Protein AF-A0A425WL31-F1 (afdb_monomer_lite)

Sequence (175 aa):
MAGYKTFTSAADMGPYVSKLILELPEKVRTEFVDKAGFSVYVERKDAETGEVVLAKEHHTDKRAYPSKGYVPVLSAYASDGEGNPQEQGSYIALELPEVRLTKRIDGALTRGYIRMLDFRITQTKAIPSETPDEAPLTGLVFDIDTGDICPDLNGWDLTGSGIFDDIDMNYGFFT

pLDDT: mean 93.96, std 5.81, range [61.88, 98.88]

Secondary structure (DSSP, 8-state):
-EEEEEEEEEETTEEEEEEEEEEEEEEEEGGG--GGGEEEEEEEEETTT-PBPEE-SSTT-S--EESEEEE---EEEEE-TTS-B-SEEEEEEEE---STTTBSEEEETTEEEEEEEEEEEEE-S-B--SSTTSPPB---EEEEEEEEE-GGGTTEEEEEEEEETTEEEEEEEE-

Radius of gyration: 18.68 Å; chains: 1; bounding box: 50×30×61 Å

Foldseek 3Di:
DWAKEFEWEQDPVGIFRFKIKTAAPDKAFFVLDDQVQKKKKKFWAAPVPRDFDFADQDPPDPGTDRLIDTFGFPGKGADEPQQHHDRMHSIMMTGTDPGSLGHQWDDDPVDIGGIDMFMKMFGPDWRDDPDPPDDTDHGDIHGHHPYYHYCVCPQKDQVDWDADPNDTDTDIDGD

Structure (mmCIF, N/CA/C/O backbone):
data_AF-A0A425WL31-F1
#
_entry.id   AF-A0A425WL31-F1
#
loop_
_atom_site.group_PDB
_atom_site.id
_atom_site.type_symbol
_atom_site.label_atom_id
_atom_site.label_alt_id
_atom_site.label_comp_id
_atom_site.label_asym_id
_atom_site.label_entity_id
_atom_site.label_seq_id
_atom_site.pdbx_PDB_ins_code
_atom_site.Cartn_x
_atom_site.Cartn_y
_atom_site.Cartn_z
_atom_site.occupancy
_atom_site.B_iso_or_equiv
_atom_site.auth_seq_id
_atom_site.auth_comp_id
_atom_site.auth_asym_id
_atom_site.auth_atom_id
_atom_site.pdbx_PDB_model_num
ATOM 1 N N . MET A 1 1 ? -13.342 -12.287 3.337 1.00 61.88 1 MET A N 1
ATOM 2 C CA . MET A 1 1 ? -12.086 -11.659 2.890 1.00 61.88 1 MET A CA 1
ATOM 3 C C . MET A 1 1 ? -12.433 -10.239 2.491 1.00 61.88 1 MET A C 1
ATOM 5 O O . MET A 1 1 ? -13.485 -10.069 1.881 1.00 61.88 1 MET A O 1
ATOM 9 N N . ALA A 1 2 ? -11.644 -9.255 2.916 1.00 90.31 2 ALA A N 1
ATOM 10 C CA . ALA A 1 2 ? -11.898 -7.842 2.641 1.00 90.31 2 ALA A CA 1
ATOM 11 C C . ALA A 1 2 ? -10.877 -7.302 1.630 1.00 90.31 2 ALA A C 1
ATOM 13 O O . ALA A 1 2 ? -9.727 -7.750 1.602 1.00 90.31 2 ALA A O 1
ATOM 14 N N . GLY A 1 3 ? -11.322 -6.371 0.789 1.00 96.38 3 GLY A N 1
ATOM 15 C CA . GLY A 1 3 ? -10.514 -5.787 -0.274 1.00 96.38 3 GLY A CA 1
ATOM 16 C C . GLY A 1 3 ? -9.652 -4.623 0.201 1.00 96.38 3 GLY A C 1
ATOM 17 O O . GLY A 1 3 ? -10.043 -3.863 1.090 1.00 96.38 3 GLY A O 1
ATOM 18 N N . TYR A 1 4 ? -8.491 -4.462 -0.425 1.00 98.31 4 TYR A N 1
ATOM 19 C CA . TYR A 1 4 ? -7.715 -3.231 -0.381 1.00 98.31 4 TYR A CA 1
ATOM 20 C C . TYR A 1 4 ? -7.421 -2.747 -1.803 1.00 98.31 4 TYR A C 1
ATOM 22 O O . TYR A 1 4 ? -7.327 -3.546 -2.735 1.00 98.31 4 TYR A O 1
ATOM 30 N N . LYS A 1 5 ? -7.253 -1.437 -1.973 1.00 98.44 5 LYS A N 1
ATOM 31 C CA . LYS A 1 5 ? -6.600 -0.848 -3.147 1.00 98.44 5 LYS A CA 1
ATOM 32 C C . LYS A 1 5 ? -5.232 -0.323 -2.753 1.00 98.44 5 LYS A C 1
ATOM 34 O O . LYS A 1 5 ? -5.028 0.115 -1.615 1.00 98.44 5 LYS A O 1
ATOM 39 N N . THR A 1 6 ? -4.310 -0.304 -3.696 1.00 98.56 6 THR A N 1
ATOM 40 C CA . THR A 1 6 ? -3.067 0.453 -3.558 1.00 98.56 6 THR A CA 1
ATOM 41 C C . THR A 1 6 ? -3.247 1.867 -4.099 1.00 98.56 6 THR A C 1
ATOM 43 O O . THR A 1 6 ? -4.012 2.097 -5.031 1.00 98.56 6 THR A O 1
ATOM 46 N N . PHE A 1 7 ? -2.534 2.825 -3.518 1.00 98.56 7 PHE A N 1
ATOM 47 C CA . PHE A 1 7 ? -2.349 4.152 -4.092 1.00 98.56 7 PHE A CA 1
ATOM 48 C C . PHE A 1 7 ? -0.867 4.323 -4.405 1.00 98.56 7 PHE A C 1
ATOM 50 O O . PHE A 1 7 ? -0.028 4.253 -3.502 1.00 98.56 7 PHE A O 1
ATOM 57 N N . THR A 1 8 ? -0.542 4.532 -5.675 1.00 98.00 8 THR A N 1
ATOM 58 C CA . THR A 1 8 ? 0.834 4.630 -6.159 1.00 98.00 8 THR A CA 1
ATOM 59 C C . THR A 1 8 ? 1.200 6.070 -6.449 1.00 98.00 8 THR A C 1
ATOM 61 O O . THR A 1 8 ? 0.516 6.751 -7.210 1.00 98.00 8 THR A O 1
ATOM 64 N N . SER A 1 9 ? 2.325 6.500 -5.885 1.00 96.44 9 SER A N 1
ATOM 65 C CA . SER A 1 9 ? 2.931 7.798 -6.166 1.00 96.44 9 SER A CA 1
ATOM 66 C C . SER A 1 9 ? 4.247 7.612 -6.910 1.00 96.44 9 SER A C 1
ATOM 68 O O . SER A 1 9 ? 5.081 6.797 -6.505 1.00 96.44 9 SER A O 1
ATOM 70 N N . ALA A 1 10 ? 4.446 8.379 -7.977 1.00 93.00 10 ALA A N 1
ATOM 71 C CA . ALA A 1 10 ? 5.711 8.501 -8.683 1.00 93.00 10 ALA A CA 1
ATOM 72 C C . ALA A 1 10 ? 6.605 9.520 -7.959 1.00 93.00 10 ALA A C 1
ATOM 74 O O . ALA A 1 10 ? 6.409 10.728 -8.063 1.00 93.00 10 ALA A O 1
ATOM 75 N N . ALA A 1 11 ? 7.582 9.027 -7.196 1.00 91.06 11 ALA A N 1
ATOM 76 C CA . ALA A 1 11 ? 8.584 9.858 -6.529 1.00 91.06 11 ALA A CA 1
ATOM 77 C C . ALA A 1 11 ? 9.923 9.845 -7.282 1.00 91.06 11 ALA A C 1
ATOM 79 O O . ALA A 1 11 ? 10.140 9.029 -8.181 1.00 91.06 11 ALA A O 1
ATOM 80 N N . ASP A 1 12 ? 10.852 10.710 -6.866 1.00 87.81 12 ASP A N 1
ATOM 81 C CA . ASP A 1 12 ? 12.186 10.862 -7.471 1.00 87.81 12 ASP A CA 1
ATOM 82 C C . ASP A 1 12 ? 12.962 9.541 -7.572 1.00 87.81 12 ASP A C 1
ATOM 84 O O . ASP A 1 12 ? 13.738 9.322 -8.501 1.00 87.81 12 ASP A O 1
ATOM 88 N N . MET A 1 13 ? 12.746 8.635 -6.618 1.00 85.19 13 MET A N 1
ATOM 89 C CA . MET A 1 13 ? 13.425 7.341 -6.540 1.00 85.19 13 MET A CA 1
ATOM 90 C C . MET A 1 13 ? 12.550 6.190 -7.071 1.00 85.19 13 MET A C 1
ATOM 92 O O . MET A 1 13 ? 12.772 5.018 -6.732 1.00 85.19 13 MET A O 1
ATOM 96 N N . GLY A 1 14 ? 11.571 6.530 -7.910 1.00 89.88 14 GLY A N 1
ATOM 97 C CA . GLY A 1 14 ? 10.654 5.621 -8.583 1.00 89.88 14 GLY A CA 1
ATOM 98 C C . GLY A 1 14 ? 9.278 5.507 -7.918 1.00 89.88 14 GLY A C 1
ATOM 99 O O . GLY A 1 14 ? 9.055 6.018 -6.818 1.00 89.88 14 GLY A O 1
ATOM 100 N N . PRO A 1 15 ? 8.336 4.810 -8.577 1.00 95.00 15 PRO A N 1
ATOM 101 C CA . PRO A 1 15 ? 7.002 4.597 -8.048 1.00 95.00 15 PRO A CA 1
ATOM 102 C C . PRO A 1 15 ? 7.005 3.673 -6.828 1.00 95.00 15 PRO A C 1
ATOM 104 O O . PRO A 1 15 ? 7.657 2.618 -6.801 1.00 95.00 15 PRO A O 1
ATOM 107 N N . TYR A 1 16 ? 6.202 4.037 -5.837 1.00 97.50 16 TYR A N 1
ATOM 108 C CA . TYR A 1 16 ? 5.955 3.228 -4.652 1.00 97.50 16 TYR A CA 1
ATOM 109 C C . TYR A 1 16 ? 4.489 3.320 -4.229 1.00 97.50 16 TYR A C 1
ATOM 111 O O . TYR A 1 16 ? 3.791 4.281 -4.552 1.00 97.50 16 TYR A O 1
ATOM 119 N N . VAL A 1 17 ? 4.023 2.301 -3.511 1.00 98.44 17 VAL A N 1
ATOM 120 C CA . VAL A 1 17 ? 2.703 2.310 -2.878 1.00 98.44 17 VAL A CA 1
ATOM 121 C C . VAL A 1 17 ? 2.779 3.211 -1.650 1.00 98.44 17 VAL A C 1
ATOM 123 O O . VAL A 1 17 ? 3.366 2.835 -0.634 1.00 98.44 17 VAL A O 1
ATOM 126 N N . SER A 1 18 ? 2.220 4.412 -1.770 1.00 98.38 18 SER A N 1
ATOM 127 C CA . SER A 1 18 ? 2.225 5.442 -0.731 1.00 98.38 18 SER A CA 1
ATOM 128 C C . SER A 1 18 ? 1.025 5.333 0.201 1.00 98.38 18 SER A C 1
ATOM 130 O O . SER A 1 18 ? 1.120 5.751 1.356 1.00 98.38 18 SER A O 1
ATOM 132 N N . LYS A 1 19 ? -0.082 4.724 -0.253 1.00 98.69 19 LYS A N 1
ATOM 133 C CA . LYS A 1 19 ? -1.221 4.387 0.610 1.00 98.69 19 LYS A CA 1
ATOM 134 C C . LYS A 1 19 ? -1.810 3.013 0.319 1.00 98.69 19 LYS A C 1
ATOM 136 O O . LYS A 1 19 ? -1.744 2.516 -0.804 1.00 98.69 19 LYS A O 1
ATOM 141 N N . LEU A 1 20 ? -2.448 2.443 1.334 1.00 98.88 20 LEU A N 1
ATOM 142 C CA . LEU A 1 20 ? -3.403 1.343 1.199 1.00 98.88 20 LEU A CA 1
ATOM 143 C C . LEU A 1 20 ? -4.791 1.859 1.561 1.00 98.88 20 LEU A C 1
ATOM 145 O O . LEU A 1 20 ? -4.938 2.500 2.598 1.00 98.88 20 LEU A O 1
ATOM 149 N N . ILE A 1 21 ? -5.790 1.578 0.729 1.00 98.75 21 ILE A N 1
ATOM 150 C CA . ILE A 1 21 ? -7.179 2.001 0.933 1.00 98.75 21 ILE A CA 1
ATOM 151 C C . ILE A 1 21 ? -8.001 0.754 1.238 1.00 98.75 21 ILE A C 1
ATOM 153 O O . ILE A 1 21 ? -8.120 -0.132 0.396 1.00 98.75 21 ILE A O 1
ATOM 157 N N . LEU A 1 22 ? -8.526 0.669 2.452 1.00 98.56 22 LEU A N 1
ATOM 158 C CA . LEU A 1 22 ? -9.192 -0.504 3.008 1.00 98.56 22 LEU A CA 1
ATOM 159 C C . LEU A 1 22 ? -10.705 -0.299 2.975 1.00 98.56 22 LEU A C 1
ATOM 161 O O . LEU A 1 22 ? -11.185 0.689 3.524 1.00 98.56 22 LEU A O 1
ATOM 165 N N . GLU A 1 23 ? -11.453 -1.217 2.367 1.00 96.38 23 GLU A N 1
ATOM 166 C CA . GLU A 1 23 ? -12.918 -1.140 2.300 1.00 96.38 23 GLU A CA 1
ATOM 167 C C . GLU A 1 23 ? -13.570 -1.698 3.568 1.00 96.38 23 GLU A C 1
ATOM 169 O O . GLU A 1 23 ? -13.408 -2.872 3.901 1.00 96.38 23 GLU A O 1
ATOM 174 N N . LEU A 1 24 ? -14.325 -0.867 4.285 1.00 95.62 24 LEU A N 1
ATOM 175 C CA . LEU A 1 24 ? -14.950 -1.253 5.545 1.00 95.62 24 LEU A CA 1
ATOM 176 C C . LEU A 1 24 ? -16.396 -1.732 5.363 1.00 95.62 24 LEU A C 1
ATOM 178 O O . LEU A 1 24 ? -17.110 -1.233 4.494 1.00 95.62 24 LEU A O 1
ATOM 182 N N . PRO A 1 25 ? -16.875 -2.641 6.234 1.00 93.69 25 PRO A N 1
ATOM 183 C CA . PRO A 1 25 ? -18.276 -3.066 6.230 1.00 93.69 25 PRO A CA 1
ATOM 184 C C . PRO A 1 25 ? -19.243 -1.964 6.697 1.00 93.69 25 PRO A C 1
ATOM 186 O O . PRO A 1 25 ? -20.432 -2.026 6.393 1.00 93.69 25 PRO A O 1
ATOM 189 N N . GLU A 1 26 ? -18.749 -0.958 7.422 1.00 92.25 26 GLU A N 1
ATOM 190 C CA . GLU A 1 26 ? -19.519 0.192 7.895 1.00 92.25 26 GLU A CA 1
ATOM 191 C C . GLU A 1 26 ? -18.649 1.452 7.970 1.00 92.25 26 GLU A C 1
ATOM 193 O O . GLU A 1 26 ? -17.426 1.400 7.820 1.00 92.25 26 GLU A O 1
ATOM 198 N N . LYS A 1 27 ? -19.290 2.607 8.163 1.00 94.12 27 LYS A N 1
ATOM 199 C CA . LYS A 1 27 ? -18.591 3.890 8.259 1.00 94.12 27 LYS A CA 1
ATOM 200 C C . LYS A 1 27 ? -17.894 4.042 9.605 1.00 94.12 27 LYS A C 1
ATOM 202 O O . LYS A 1 27 ? -18.462 3.713 10.638 1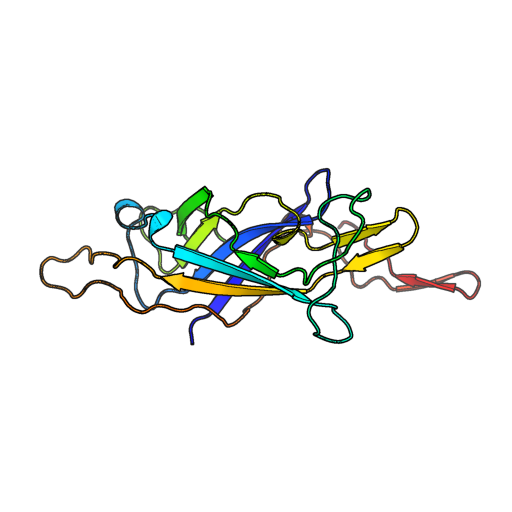.00 94.12 27 LYS A O 1
ATOM 207 N N . VAL A 1 28 ? -16.712 4.650 9.594 1.00 95.44 28 VAL A N 1
ATOM 208 C CA . VAL A 1 28 ? -15.948 4.986 10.805 1.00 95.44 28 VAL A CA 1
ATOM 209 C C . VAL A 1 28 ? -15.545 6.451 10.801 1.00 95.44 28 VAL A C 1
ATOM 211 O O . VAL A 1 28 ? -15.386 7.051 9.736 1.00 95.44 28 VAL A O 1
ATOM 214 N N . ARG A 1 29 ? -15.348 7.024 11.991 1.00 96.50 29 ARG A N 1
ATOM 215 C CA . ARG A 1 29 ? -14.800 8.375 12.163 1.00 96.50 29 ARG A CA 1
ATOM 216 C C . ARG A 1 29 ? -13.283 8.335 12.252 1.00 96.50 29 ARG A C 1
ATOM 218 O O . ARG A 1 29 ? -12.731 7.470 12.927 1.00 96.50 29 ARG A O 1
ATOM 225 N N . THR A 1 30 ? -12.614 9.313 11.646 1.00 97.62 30 THR A N 1
ATOM 226 C CA . THR A 1 30 ? -11.144 9.421 11.674 1.00 97.62 30 THR A CA 1
ATOM 227 C C . THR A 1 30 ? -10.581 9.452 13.095 1.00 97.62 30 THR A C 1
ATOM 229 O O . THR A 1 30 ? -9.541 8.854 13.347 1.00 97.62 30 THR A O 1
ATOM 232 N N . GLU A 1 31 ? -11.278 10.070 14.052 1.00 97.06 31 GLU A N 1
ATOM 233 C CA . GLU A 1 31 ? -10.855 10.122 15.462 1.00 97.06 31 GLU A CA 1
ATOM 234 C C . GLU A 1 31 ? -10.745 8.742 16.142 1.00 97.06 31 GLU A C 1
ATOM 236 O O . GLU A 1 31 ? -10.042 8.604 17.142 1.00 97.06 31 GLU A O 1
ATOM 241 N N . PHE A 1 32 ? -11.401 7.715 15.591 1.00 96.50 32 PHE A N 1
ATOM 242 C CA . PHE A 1 32 ? -11.342 6.332 16.070 1.00 96.50 32 PHE A CA 1
ATOM 243 C C . PHE A 1 32 ? -10.315 5.473 15.323 1.00 96.50 32 PHE A C 1
ATOM 245 O O . PHE A 1 32 ? -10.079 4.323 15.699 1.00 96.50 32 PHE A O 1
ATOM 252 N N . VAL A 1 33 ? -9.689 6.013 14.276 1.00 97.56 33 VAL A N 1
ATOM 253 C CA . VAL A 1 33 ? -8.718 5.302 13.446 1.00 97.56 33 VAL A CA 1
ATOM 254 C C . VAL A 1 33 ? -7.305 5.594 13.954 1.00 97.56 33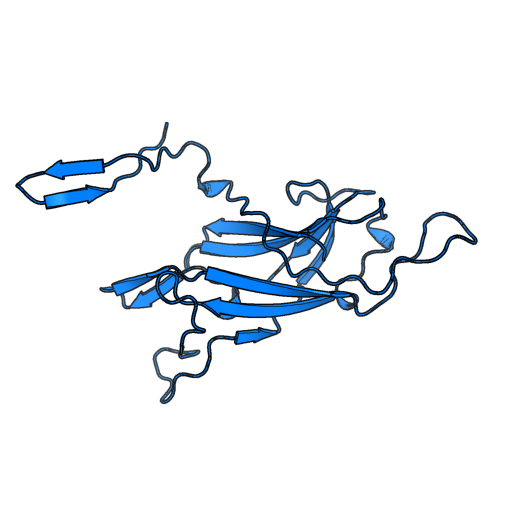 VAL A C 1
ATOM 256 O O . VAL A 1 33 ? -6.737 6.655 13.721 1.00 97.56 33 VAL A O 1
ATOM 259 N N . ASP A 1 34 ? -6.711 4.622 14.646 1.00 97.06 34 ASP A N 1
ATOM 260 C CA . ASP A 1 34 ? -5.320 4.680 15.109 1.00 97.06 34 ASP A CA 1
ATOM 261 C C . ASP A 1 34 ? -4.417 3.877 14.164 1.00 97.06 34 ASP A C 1
ATOM 263 O O . ASP A 1 34 ? -4.656 2.695 13.909 1.00 97.06 34 ASP A O 1
ATOM 267 N N . LYS A 1 35 ? -3.317 4.479 13.703 1.00 97.75 35 LYS A N 1
ATOM 268 C CA . LYS A 1 35 ? -2.296 3.791 12.899 1.00 97.75 35 LYS A CA 1
ATOM 269 C C . LYS A 1 35 ? -1.710 2.557 13.584 1.00 97.75 35 LYS A C 1
ATOM 271 O O . LYS A 1 35 ? -1.373 1.586 12.916 1.00 97.75 35 LYS A O 1
ATOM 276 N N . ALA A 1 36 ? -1.612 2.562 14.915 1.00 97.75 36 ALA A N 1
ATOM 277 C CA . ALA A 1 36 ? -1.152 1.405 15.681 1.00 97.75 36 ALA A CA 1
ATOM 278 C C . ALA A 1 36 ? -2.216 0.295 15.784 1.00 97.75 36 ALA A C 1
ATOM 280 O O . ALA A 1 36 ? -1.943 -0.757 16.365 1.00 97.75 36 ALA A O 1
ATOM 281 N N . GLY A 1 37 ? -3.417 0.526 15.247 1.00 97.88 37 GLY A N 1
ATOM 282 C CA . GLY A 1 37 ? -4.482 -0.457 15.082 1.00 97.88 37 GLY A CA 1
ATOM 283 C C . GLY A 1 37 ? -4.331 -1.351 13.853 1.00 97.88 37 GLY A C 1
ATOM 284 O O . GLY A 1 37 ? -5.189 -2.206 13.643 1.00 97.88 37 GLY A O 1
ATOM 285 N N . PHE A 1 38 ? -3.258 -1.196 13.068 1.00 98.62 38 PHE A N 1
ATOM 286 C CA . PHE A 1 38 ? -3.018 -1.978 11.858 1.00 98.62 38 PHE A CA 1
ATOM 287 C C . PHE A 1 38 ? -1.596 -2.539 11.804 1.00 98.62 38 PHE A C 1
ATOM 289 O O . PHE A 1 38 ? -0.620 -1.882 12.165 1.00 98.62 38 PHE A O 1
ATOM 296 N N . SER A 1 39 ? -1.481 -3.767 11.304 1.00 98.69 39 SER A N 1
ATOM 297 C CA . SER A 1 39 ? -0.226 -4.389 10.890 1.00 98.69 39 SER A CA 1
ATOM 298 C C . SER A 1 39 ? -0.263 -4.620 9.386 1.00 98.69 39 SER A C 1
ATOM 300 O O . SER A 1 39 ? -1.229 -5.192 8.882 1.00 98.69 39 SER A O 1
ATOM 302 N N . VAL A 1 40 ?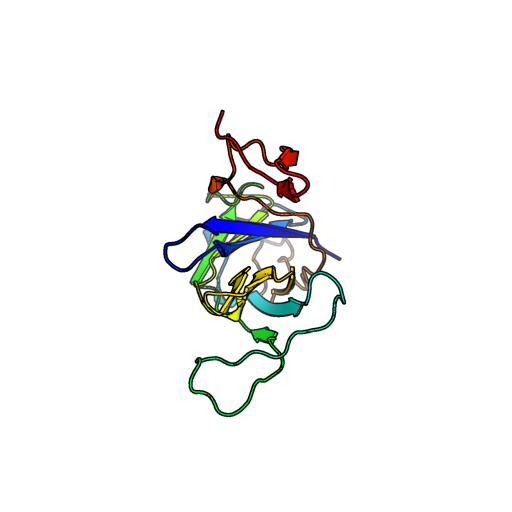 0.776 -4.179 8.676 1.00 98.81 40 VAL A N 1
ATOM 303 C CA . VAL A 1 40 ? 0.877 -4.299 7.218 1.00 98.81 40 VAL A CA 1
ATOM 304 C C . VAL A 1 40 ? 2.058 -5.196 6.881 1.00 98.81 40 VAL A C 1
ATOM 306 O O . VAL A 1 40 ? 3.211 -4.837 7.124 1.00 98.81 40 VAL A O 1
ATOM 309 N N . TYR A 1 41 ? 1.761 -6.366 6.327 1.00 98.75 41 TYR A N 1
ATOM 310 C CA . TYR A 1 41 ? 2.734 -7.280 5.741 1.00 98.75 41 TYR A CA 1
ATOM 311 C C . TYR A 1 41 ? 2.685 -7.171 4.219 1.00 98.75 41 TYR A C 1
ATOM 313 O O . TYR A 1 41 ? 1.611 -6.986 3.655 1.00 98.75 41 TYR A O 1
ATOM 321 N N . VAL A 1 42 ? 3.828 -7.308 3.555 1.00 98.69 42 VAL A N 1
ATOM 322 C CA . VAL A 1 42 ? 3.912 -7.300 2.093 1.00 98.69 42 VAL A CA 1
ATOM 323 C C . VAL A 1 42 ? 4.887 -8.351 1.594 1.00 98.69 42 VAL A C 1
ATOM 325 O O . VAL A 1 42 ? 5.963 -8.547 2.167 1.00 98.69 42 VAL A O 1
ATOM 328 N N . GLU A 1 43 ? 4.529 -8.993 0.488 1.00 98.31 43 GLU A N 1
ATOM 329 C CA . GLU A 1 43 ? 5.431 -9.778 -0.341 1.00 98.31 43 GLU A CA 1
ATOM 330 C C . GLU A 1 43 ? 5.639 -9.074 -1.686 1.00 98.31 43 GLU A C 1
ATOM 332 O O . GLU A 1 43 ? 4.683 -8.774 -2.397 1.00 98.31 43 GLU A O 1
ATOM 337 N N . ARG A 1 44 ? 6.899 -8.824 -2.062 1.00 97.00 44 ARG A N 1
ATOM 338 C CA . ARG A 1 44 ? 7.240 -8.366 -3.416 1.00 97.00 44 ARG A CA 1
ATOM 339 C C . ARG A 1 44 ? 7.471 -9.584 -4.291 1.00 97.00 44 ARG A C 1
ATOM 341 O O . ARG A 1 44 ? 8.399 -10.360 -4.044 1.00 97.00 44 ARG A O 1
ATOM 348 N N . LYS A 1 45 ? 6.626 -9.734 -5.299 1.00 96.38 45 LYS A N 1
ATOM 349 C CA . LYS A 1 45 ? 6.582 -10.882 -6.195 1.00 96.38 45 LYS A CA 1
ATOM 350 C C . LYS A 1 45 ? 7.050 -10.505 -7.590 1.00 96.38 45 LYS A C 1
ATOM 352 O O . LYS A 1 45 ? 6.916 -9.357 -8.027 1.00 96.38 45 LYS A O 1
ATOM 357 N N . ASP A 1 46 ? 7.638 -11.478 -8.266 1.00 93.69 46 ASP A N 1
ATOM 358 C CA . ASP A 1 46 ? 7.923 -11.370 -9.684 1.00 93.69 46 ASP A CA 1
ATOM 359 C C . ASP A 1 46 ? 6.606 -11.385 -10.467 1.00 93.69 46 ASP A C 1
ATOM 361 O O . ASP A 1 46 ? 5.723 -12.190 -10.169 1.00 93.69 46 ASP A O 1
ATOM 365 N N . ALA A 1 47 ? 6.457 -10.472 -11.427 1.00 88.81 47 ALA A N 1
ATOM 366 C CA . ALA A 1 47 ? 5.221 -10.341 -12.190 1.00 88.81 47 ALA A CA 1
ATOM 367 C C . ALA A 1 47 ? 4.955 -11.546 -13.107 1.00 88.81 47 ALA A C 1
ATOM 369 O O . ALA A 1 47 ? 3.798 -11.843 -13.389 1.00 88.81 47 ALA A O 1
ATOM 370 N N . GLU A 1 48 ? 6.003 -12.246 -13.549 1.00 89.69 48 GLU A N 1
ATOM 371 C CA . GLU A 1 48 ? 5.881 -13.395 -14.445 1.00 89.69 48 GLU A CA 1
ATOM 372 C C . GLU A 1 48 ? 5.674 -14.692 -13.660 1.00 89.69 48 GLU A C 1
ATOM 374 O O . GLU A 1 48 ? 4.815 -15.499 -14.011 1.00 89.69 48 GLU A O 1
ATOM 379 N N . THR A 1 49 ? 6.449 -14.906 -12.590 1.00 93.44 49 THR A N 1
ATOM 380 C CA . THR A 1 49 ? 6.411 -16.182 -11.850 1.00 93.44 49 THR A CA 1
ATOM 381 C C . THR A 1 49 ? 5.448 -16.184 -10.666 1.00 93.44 49 THR A C 1
ATOM 383 O O . THR A 1 49 ? 5.057 -17.252 -10.197 1.00 93.44 49 THR A O 1
ATOM 386 N N . GLY A 1 50 ? 5.080 -15.012 -10.141 1.00 93.75 50 GLY A N 1
ATOM 387 C CA . GLY A 1 50 ? 4.293 -14.877 -8.912 1.00 93.75 50 GLY A CA 1
ATOM 388 C C . GLY A 1 50 ? 5.049 -15.255 -7.630 1.00 93.75 50 GLY A C 1
ATOM 389 O O . GLY A 1 50 ? 4.476 -15.205 -6.540 1.00 93.75 50 GLY A O 1
ATOM 390 N N . GLU A 1 51 ? 6.330 -15.619 -7.721 1.00 96.38 51 GLU A N 1
ATOM 391 C CA . GLU A 1 51 ? 7.147 -15.992 -6.567 1.00 96.38 51 GLU A CA 1
ATOM 392 C C . GLU A 1 51 ? 7.734 -14.764 -5.867 1.00 96.38 51 GLU A C 1
ATOM 394 O O . GLU A 1 51 ? 8.025 -13.742 -6.493 1.00 96.38 51 GLU A O 1
ATOM 399 N N . VAL A 1 52 ? 7.969 -14.870 -4.555 1.00 97.00 52 VAL A N 1
ATOM 400 C CA . VAL A 1 52 ? 8.651 -13.807 -3.808 1.00 97.00 52 VAL A CA 1
ATOM 401 C C . VAL A 1 52 ? 10.093 -13.676 -4.283 1.00 97.00 52 VAL A C 1
ATOM 403 O O . VAL A 1 52 ? 10.880 -14.619 -4.192 1.00 97.00 52 VAL A O 1
ATOM 406 N N . VAL A 1 53 ? 10.468 -12.471 -4.704 1.00 94.75 53 VAL A N 1
ATOM 407 C CA . VAL A 1 53 ? 11.813 -12.212 -5.226 1.00 94.75 53 VAL A CA 1
ATOM 408 C C . VAL A 1 53 ? 12.851 -12.172 -4.114 1.00 94.75 53 VAL A C 1
ATOM 410 O O . VAL A 1 53 ? 12.573 -11.751 -2.990 1.00 94.75 53 VAL A O 1
ATOM 413 N N . LEU A 1 54 ? 14.089 -12.546 -4.431 1.00 92.94 54 LEU A N 1
ATOM 414 C CA . LEU A 1 54 ? 15.231 -12.280 -3.562 1.00 92.94 54 LEU A CA 1
ATOM 415 C C . LEU A 1 54 ? 15.795 -10.894 -3.881 1.00 92.94 54 LEU A C 1
ATOM 417 O O . LEU A 1 54 ? 16.186 -10.628 -5.015 1.00 92.94 54 LEU A O 1
ATOM 421 N N . ALA A 1 55 ? 15.886 -10.025 -2.879 1.00 88.56 55 ALA A N 1
ATOM 422 C CA . ALA A 1 55 ? 16.446 -8.687 -3.030 1.00 88.56 55 ALA A CA 1
ATOM 423 C C . ALA A 1 55 ? 17.485 -8.394 -1.945 1.00 88.56 55 ALA A C 1
ATOM 425 O O . ALA A 1 55 ? 17.413 -8.901 -0.824 1.00 88.56 55 ALA A O 1
ATOM 426 N N . LYS A 1 56 ? 18.467 -7.566 -2.296 1.00 86.81 56 LYS A N 1
ATOM 427 C CA . LYS A 1 56 ? 19.370 -6.932 -1.333 1.00 86.81 56 LYS A CA 1
ATOM 428 C C . LYS A 1 56 ? 18.712 -5.661 -0.794 1.00 86.81 56 LYS A C 1
ATOM 430 O O . LYS A 1 56 ? 17.956 -5.030 -1.531 1.00 86.81 56 LYS A O 1
ATOM 435 N N . GLU A 1 57 ? 19.009 -5.276 0.445 1.00 80.88 57 GLU A N 1
ATOM 436 C CA . GLU A 1 57 ? 18.551 -3.985 0.978 1.00 80.88 57 GLU A CA 1
ATOM 437 C C . GLU A 1 57 ? 19.374 -2.852 0.360 1.00 80.88 57 GLU A C 1
ATOM 439 O O . GLU A 1 57 ? 18.837 -1.864 -0.136 1.00 80.88 57 GLU A O 1
ATOM 444 N N . HIS A 1 58 ? 20.687 -3.064 0.290 1.00 81.50 58 HIS A N 1
ATOM 445 C CA . HIS A 1 58 ? 21.640 -2.171 -0.344 1.00 81.50 58 HIS A CA 1
ATOM 446 C C . HIS A 1 58 ? 22.453 -2.911 -1.405 1.00 81.50 58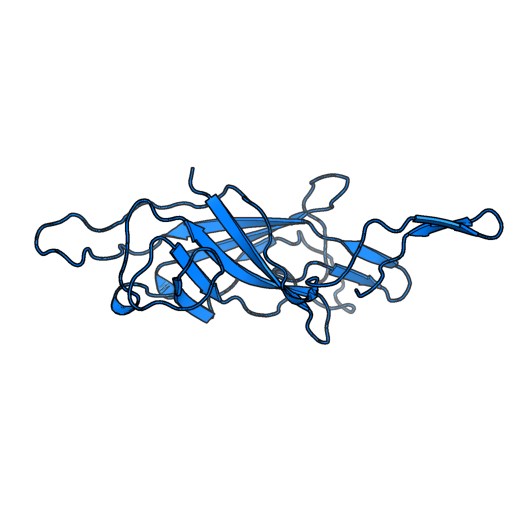 HIS A C 1
ATOM 448 O O . HIS A 1 58 ? 22.778 -4.091 -1.272 1.00 81.50 58 HIS A O 1
ATOM 454 N N . HIS A 1 59 ? 22.874 -2.200 -2.453 1.00 77.69 59 HIS A N 1
ATOM 455 C CA . HIS A 1 59 ? 23.655 -2.779 -3.557 1.00 77.69 59 HIS A CA 1
ATOM 456 C C . HIS A 1 59 ? 24.935 -3.520 -3.107 1.00 77.69 59 HIS A C 1
ATOM 458 O O . HIS A 1 59 ? 25.384 -4.471 -3.750 1.00 77.69 59 HIS A O 1
ATOM 464 N N . THR A 1 60 ? 25.480 -3.114 -1.961 1.00 84.62 60 THR A N 1
ATOM 465 C CA . THR A 1 60 ? 26.726 -3.577 -1.344 1.00 84.62 60 THR A CA 1
ATOM 466 C C . THR A 1 60 ? 26.519 -4.789 -0.452 1.00 84.62 60 THR A C 1
ATOM 468 O O . THR A 1 60 ? 27.499 -5.393 -0.013 1.00 84.62 60 THR A O 1
ATOM 471 N N . ASP A 1 61 ? 25.271 -5.174 -0.179 1.00 86.06 61 ASP A N 1
ATOM 472 C CA . ASP A 1 61 ? 24.996 -6.325 0.663 1.00 86.06 61 ASP A CA 1
ATOM 473 C C . ASP A 1 61 ? 25.512 -7.600 0.002 1.00 86.06 61 ASP A C 1
ATOM 475 O O . ASP A 1 61 ? 25.418 -7.815 -1.212 1.00 86.06 61 ASP A O 1
ATOM 479 N N . LYS A 1 62 ? 26.059 -8.494 0.824 1.00 88.25 62 LYS A N 1
ATOM 480 C CA . LYS A 1 62 ? 26.644 -9.752 0.346 1.00 88.25 62 LYS A CA 1
ATOM 481 C C . LYS A 1 62 ? 25.590 -10.788 -0.039 1.00 88.25 62 LYS A C 1
ATOM 483 O O . LYS A 1 62 ? 25.898 -11.705 -0.792 1.00 88.25 62 LYS A O 1
ATOM 488 N N . ARG A 1 63 ? 24.376 -10.680 0.504 1.00 90.94 63 ARG A N 1
ATOM 489 C CA . ARG A 1 63 ? 23.306 -11.670 0.348 1.00 90.94 63 ARG A CA 1
ATOM 490 C C . ARG A 1 63 ? 21.992 -10.978 0.032 1.00 90.94 63 ARG A C 1
ATOM 492 O O . ARG A 1 63 ? 21.706 -9.926 0.592 1.00 90.94 63 ARG A O 1
ATOM 499 N N . ALA A 1 64 ? 21.224 -11.596 -0.854 1.00 91.44 64 ALA A N 1
ATOM 500 C CA . ALA A 1 64 ? 19.828 -11.262 -1.071 1.00 91.44 64 ALA A CA 1
ATOM 501 C C . ALA A 1 64 ? 18.956 -12.135 -0.160 1.00 91.44 64 ALA A C 1
ATOM 503 O O . ALA A 1 64 ? 19.293 -13.291 0.104 1.00 91.44 64 ALA A O 1
ATOM 504 N N . TYR A 1 65 ? 17.844 -11.578 0.301 1.00 92.00 65 TYR A N 1
ATOM 505 C CA . TYR A 1 65 ? 16.857 -12.261 1.134 1.00 92.00 65 TYR A CA 1
ATOM 506 C C . TYR A 1 65 ? 15.475 -12.161 0.485 1.00 92.00 65 TYR A C 1
ATOM 508 O O . TYR A 1 65 ? 15.270 -11.273 -0.348 1.00 92.00 65 TYR A O 1
ATOM 516 N N . PRO A 1 66 ? 14.522 -13.041 0.848 1.00 95.56 66 PRO A N 1
ATOM 517 C CA . PRO A 1 66 ? 13.141 -12.913 0.401 1.00 95.56 66 PRO A CA 1
ATOM 518 C C . PRO A 1 66 ? 12.620 -11.500 0.648 1.00 95.56 66 PRO A C 1
ATOM 520 O O . PRO A 1 66 ? 12.681 -10.983 1.763 1.00 95.56 66 PRO A O 1
ATOM 523 N N . SER A 1 67 ? 12.135 -10.863 -0.411 1.00 95.50 67 SER A N 1
ATOM 524 C CA . SER A 1 67 ? 11.709 -9.474 -0.414 1.00 95.50 67 SER A CA 1
ATOM 525 C C . SER A 1 67 ? 10.301 -9.342 0.156 1.00 95.50 67 SER A C 1
ATOM 527 O O . SER A 1 67 ? 9.359 -8.971 -0.540 1.00 95.50 67 SER A O 1
ATOM 529 N N . LYS A 1 68 ? 10.173 -9.650 1.441 1.00 97.50 68 LYS A N 1
ATOM 530 C CA . LYS A 1 68 ? 8.917 -9.610 2.173 1.00 97.50 68 LYS A CA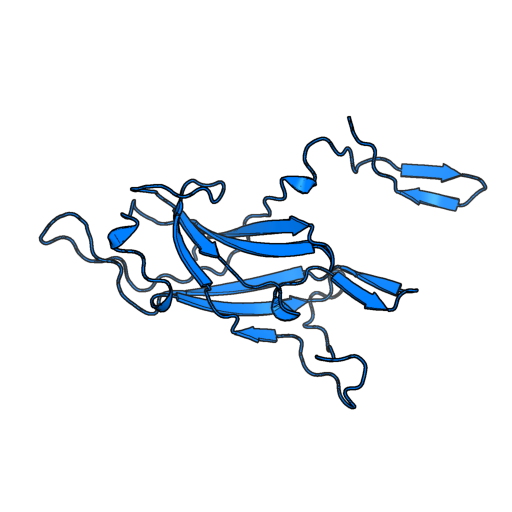 1
ATOM 531 C C . LYS A 1 68 ? 9.123 -9.193 3.615 1.00 97.50 68 LYS A C 1
ATOM 533 O O . LYS A 1 68 ? 10.218 -9.351 4.154 1.00 97.50 68 LYS A O 1
ATOM 538 N N . GLY A 1 69 ? 8.077 -8.687 4.248 1.00 97.88 69 GLY A N 1
ATOM 539 C CA . GLY A 1 69 ? 8.157 -8.248 5.633 1.00 97.88 69 GLY A CA 1
ATOM 540 C C . GLY A 1 69 ? 7.060 -7.273 6.009 1.00 97.88 69 GLY A C 1
ATOM 541 O O . GLY A 1 69 ? 6.118 -7.053 5.256 1.00 97.88 69 GLY A O 1
ATOM 542 N N . TYR A 1 70 ? 7.208 -6.694 7.195 1.00 98.25 70 TYR A N 1
ATOM 543 C CA . TYR A 1 70 ? 6.295 -5.681 7.701 1.00 98.25 70 TYR A CA 1
ATOM 544 C C . TYR A 1 70 ? 6.764 -4.283 7.311 1.00 98.25 70 TYR A C 1
ATOM 546 O O . TYR A 1 70 ? 7.962 -3.994 7.345 1.00 98.25 70 TYR A O 1
ATOM 554 N N . VAL A 1 71 ? 5.809 -3.416 6.990 1.00 98.06 71 VAL A N 1
ATOM 555 C CA . VAL A 1 71 ? 6.039 -1.987 6.756 1.00 98.06 71 VAL A CA 1
ATOM 556 C C . VAL A 1 71 ? 5.327 -1.175 7.837 1.00 98.06 71 VAL A C 1
ATOM 558 O O . VAL A 1 71 ? 4.238 -1.557 8.274 1.00 98.06 71 VAL A O 1
ATOM 561 N N . PRO A 1 72 ? 5.931 -0.081 8.331 1.00 98.00 72 PRO A N 1
ATOM 562 C CA . PRO A 1 72 ? 5.276 0.752 9.324 1.00 98.00 72 PRO A CA 1
ATOM 563 C C . PRO A 1 72 ? 4.141 1.553 8.679 1.00 98.00 72 PRO A C 1
ATOM 565 O O . PRO A 1 72 ? 4.255 2.001 7.539 1.00 98.00 72 PRO A O 1
ATOM 568 N N . VAL A 1 73 ? 3.075 1.780 9.444 1.00 98.69 73 VAL A N 1
ATOM 569 C CA . VAL A 1 73 ? 2.006 2.716 9.085 1.00 98.69 73 VAL A CA 1
ATOM 570 C C . VAL A 1 73 ? 2.382 4.094 9.624 1.00 98.69 73 VAL A C 1
ATOM 572 O O . VAL A 1 73 ? 2.599 4.265 10.828 1.00 98.69 73 VAL A O 1
ATOM 575 N N . LEU A 1 74 ? 2.496 5.082 8.739 1.00 98.69 74 LEU A N 1
ATOM 576 C CA . LEU A 1 74 ? 2.880 6.446 9.101 1.00 98.69 74 LEU A CA 1
ATOM 577 C C . LEU A 1 74 ? 1.702 7.215 9.700 1.00 98.69 74 LEU A C 1
ATOM 579 O O . LEU A 1 74 ? 1.851 7.855 10.751 1.00 98.69 74 LEU A O 1
ATOM 583 N N . SER A 1 75 ? 0.536 7.083 9.071 1.00 98.69 75 SER A N 1
ATOM 584 C CA . SER A 1 75 ? -0.740 7.659 9.484 1.00 98.69 75 SER A CA 1
ATOM 585 C C . SER A 1 75 ? -1.895 6.748 9.048 1.00 98.69 75 SER A C 1
ATOM 587 O O . SER A 1 75 ? -1.731 5.894 8.174 1.00 98.69 75 SER A O 1
ATOM 589 N N . ALA A 1 76 ? -3.045 6.904 9.698 1.00 98.62 76 ALA A N 1
ATOM 590 C CA . ALA A 1 76 ? -4.275 6.216 9.342 1.00 98.62 76 ALA A CA 1
ATOM 591 C C . ALA A 1 76 ? -5.453 7.164 9.569 1.00 98.62 76 ALA A C 1
ATOM 593 O O . ALA A 1 76 ? -5.454 7.905 10.552 1.00 98.62 76 ALA A O 1
ATOM 594 N N . TYR A 1 77 ? -6.422 7.160 8.660 1.00 98.62 77 TYR A N 1
ATOM 595 C CA . TYR A 1 77 ? -7.605 8.016 8.734 1.00 98.62 77 TYR A CA 1
ATOM 596 C C . TYR A 1 77 ? -8.760 7.406 7.946 1.00 98.62 77 TYR A C 1
ATOM 598 O O . TYR A 1 77 ? -8.540 6.630 7.014 1.00 98.62 77 TYR A O 1
ATOM 606 N N . ALA A 1 78 ? -9.991 7.771 8.303 1.00 98.25 78 ALA A N 1
ATOM 607 C CA . ALA A 1 78 ? -11.139 7.493 7.454 1.00 98.25 78 ALA A CA 1
ATOM 608 C C . ALA A 1 78 ? -10.964 8.242 6.128 1.00 98.25 78 ALA A C 1
ATOM 610 O O . ALA A 1 78 ? -10.518 9.392 6.105 1.00 98.25 78 ALA A O 1
ATOM 611 N N . SER A 1 79 ? -11.291 7.588 5.022 1.00 98.06 79 SER A N 1
ATOM 612 C CA . SER A 1 79 ? -11.097 8.125 3.683 1.00 98.06 79 SER A CA 1
ATOM 613 C C . SER A 1 79 ? -12.323 7.929 2.805 1.00 98.06 79 SER A C 1
ATOM 615 O O . SER A 1 79 ? -13.261 7.194 3.134 1.00 98.06 79 SER A O 1
ATOM 617 N N . ASP A 1 80 ? -12.302 8.586 1.653 1.00 95.88 80 ASP A N 1
ATOM 618 C CA . ASP A 1 80 ? -13.104 8.150 0.519 1.00 95.88 80 ASP A CA 1
ATOM 619 C C . ASP A 1 80 ? -12.459 6.919 -0.156 1.00 95.88 80 ASP A C 1
ATOM 621 O O . ASP A 1 80 ? -11.367 6.471 0.216 1.00 95.88 80 ASP A O 1
ATOM 625 N N . GLY A 1 81 ? -13.144 6.358 -1.154 1.00 93.19 81 GLY A N 1
ATOM 626 C CA . GLY A 1 81 ? -12.650 5.218 -1.937 1.00 93.19 81 GLY A CA 1
ATOM 627 C C . GLY A 1 81 ? -11.444 5.530 -2.835 1.00 93.19 81 GLY A C 1
ATOM 628 O O . GLY A 1 81 ? -10.967 4.619 -3.518 1.00 93.19 81 GLY A O 1
ATOM 629 N N . GLU A 1 82 ? -10.970 6.782 -2.809 1.00 96.44 82 GLU A N 1
ATOM 630 C CA . GLU A 1 82 ? -9.838 7.326 -3.566 1.00 96.44 82 GLU A CA 1
ATOM 631 C C . GLU A 1 82 ? -8.641 7.684 -2.657 1.00 96.44 82 GLU A C 1
ATOM 633 O O . GLU A 1 82 ? -7.586 8.104 -3.131 1.00 96.44 82 GLU A O 1
ATOM 638 N N . GLY A 1 83 ? -8.768 7.482 -1.339 1.00 96.44 83 GLY A N 1
ATOM 639 C CA . GLY A 1 83 ? -7.697 7.694 -0.365 1.00 96.44 83 GLY A CA 1
ATOM 640 C C . GLY A 1 83 ? -7.527 9.142 0.106 1.00 96.44 83 GLY A C 1
ATOM 641 O O . GLY A 1 83 ? -6.484 9.471 0.686 1.00 96.44 83 GLY A O 1
ATOM 642 N N . ASN A 1 84 ? -8.518 10.011 -0.116 1.00 97.81 84 ASN A N 1
ATOM 643 C CA . ASN A 1 84 ? -8.537 11.359 0.451 1.00 97.81 84 ASN A CA 1
ATOM 644 C C . ASN A 1 84 ? -9.097 11.335 1.882 1.00 97.81 84 ASN A C 1
ATOM 646 O O . ASN A 1 84 ? -10.094 10.647 2.119 1.00 97.81 84 ASN A O 1
ATOM 650 N N . PRO A 1 85 ? -8.512 12.090 2.832 1.00 98.19 85 PRO A N 1
ATOM 651 C CA . PRO A 1 85 ? -9.005 12.157 4.206 1.00 98.19 85 PRO A CA 1
ATOM 652 C C . PRO A 1 85 ? -10.457 12.631 4.313 1.00 98.19 85 PRO A C 1
ATOM 654 O O . PRO A 1 85 ? -10.858 13.578 3.639 1.00 98.19 85 PRO A O 1
ATOM 657 N N . GLN A 1 86 ? -11.220 12.008 5.210 1.00 98.25 86 GLN A N 1
ATOM 658 C CA . GLN A 1 86 ? -12.599 12.360 5.547 1.00 98.25 86 GLN A CA 1
ATOM 659 C C . GLN A 1 86 ? -12.777 12.419 7.069 1.00 98.25 86 GLN A C 1
ATOM 661 O O . GLN A 1 86 ? -12.062 11.752 7.817 1.00 98.25 86 GLN A O 1
ATOM 666 N N . GLU A 1 87 ? -13.764 13.174 7.555 1.00 97.38 87 GLU A N 1
ATOM 667 C CA . GLU A 1 87 ? -14.158 13.095 8.972 1.00 97.38 87 GLU A CA 1
ATOM 668 C C . GLU A 1 87 ? -14.774 11.727 9.296 1.00 97.38 87 GLU A C 1
ATOM 670 O O . GLU A 1 87 ? -14.466 11.132 10.331 1.00 97.38 87 GLU A O 1
ATOM 675 N N . GLN A 1 88 ? -15.588 11.204 8.374 1.00 96.69 88 GLN A N 1
ATOM 676 C CA . GLN A 1 88 ? -16.210 9.886 8.435 1.00 96.69 88 GLN A CA 1
ATOM 677 C C . GLN A 1 88 ? -16.217 9.243 7.040 1.00 96.69 88 GLN A C 1
ATOM 679 O O . GLN A 1 88 ? -16.515 9.914 6.052 1.00 96.69 88 GLN A O 1
ATOM 684 N N . GLY A 1 89 ? -15.936 7.942 6.944 1.00 95.81 89 GLY A N 1
ATOM 685 C CA . GLY A 1 89 ? -15.852 7.246 5.657 1.00 95.81 89 GLY A CA 1
ATOM 686 C C . GLY A 1 89 ? -16.078 5.740 5.754 1.00 95.81 89 GLY A C 1
ATOM 687 O O . GLY A 1 89 ? -15.910 5.146 6.814 1.00 95.81 89 GLY A O 1
ATOM 688 N N . SER A 1 90 ? -16.466 5.133 4.629 1.00 95.81 90 SER A N 1
ATOM 689 C CA . SER A 1 90 ? -16.556 3.669 4.448 1.00 95.81 90 SER A CA 1
ATOM 690 C C . SER A 1 90 ? -15.216 3.043 4.045 1.00 95.81 90 SER A C 1
ATOM 692 O O . SER A 1 90 ? -15.154 1.862 3.718 1.00 95.81 90 SER A O 1
ATOM 694 N N . TYR A 1 91 ? -14.148 3.838 4.050 1.00 98.12 91 TYR A N 1
ATOM 695 C CA . TYR A 1 91 ? -12.795 3.396 3.769 1.00 98.12 91 TYR A CA 1
ATOM 696 C C . TYR A 1 91 ? -11.846 3.921 4.842 1.00 98.12 91 TYR A C 1
ATOM 698 O O . TYR A 1 91 ? -12.124 4.934 5.487 1.00 98.12 91 TYR A O 1
ATOM 706 N N . ILE A 1 92 ? -10.718 3.240 5.015 1.00 98.50 92 ILE A N 1
ATOM 707 C CA . ILE A 1 92 ? -9.559 3.755 5.750 1.00 98.50 92 ILE A CA 1
ATOM 708 C C . ILE A 1 92 ? -8.380 3.834 4.796 1.00 98.50 92 ILE A C 1
ATOM 710 O O . ILE A 1 92 ? -8.071 2.853 4.125 1.00 98.50 92 ILE A O 1
ATOM 714 N N . ALA A 1 93 ? -7.672 4.957 4.799 1.00 98.75 93 ALA A N 1
ATOM 715 C CA . ALA A 1 93 ? -6.377 5.066 4.150 1.00 98.75 93 ALA A CA 1
ATOM 716 C C . ALA A 1 93 ? -5.258 4.902 5.185 1.00 98.75 93 ALA A C 1
ATOM 718 O O . ALA A 1 93 ? -5.275 5.537 6.241 1.00 98.75 93 ALA A O 1
ATOM 719 N N . LEU A 1 94 ? -4.279 4.056 4.866 1.00 98.88 94 LEU A N 1
ATOM 720 C CA . LEU A 1 94 ? -3.033 3.890 5.610 1.00 98.88 94 LEU A CA 1
ATOM 721 C C . LEU A 1 94 ? -1.886 4.473 4.792 1.00 98.88 94 LEU A C 1
ATOM 723 O O . LEU A 1 94 ? -1.602 3.961 3.712 1.00 98.88 94 LEU A O 1
ATOM 727 N N . GLU A 1 95 ? -1.200 5.492 5.300 1.00 98.81 95 GLU A N 1
ATOM 728 C CA . GLU A 1 95 ? -0.008 6.032 4.637 1.00 98.81 95 GLU A CA 1
ATOM 729 C C . GLU A 1 95 ? 1.221 5.182 4.956 1.00 98.81 95 GLU A C 1
ATOM 731 O O . GLU A 1 95 ? 1.484 4.837 6.114 1.00 98.81 95 GLU A O 1
ATOM 736 N N . LEU A 1 96 ? 1.992 4.863 3.919 1.00 98.75 96 LEU A N 1
ATOM 737 C CA . LEU A 1 96 ? 3.176 4.019 3.982 1.00 98.75 96 LEU A CA 1
ATOM 738 C C . LEU A 1 96 ? 4.434 4.814 3.609 1.00 98.75 96 LEU A C 1
ATOM 740 O O . LEU A 1 96 ? 4.367 5.741 2.801 1.00 98.75 96 LEU A O 1
ATOM 744 N N . PRO A 1 97 ? 5.607 4.461 4.161 1.00 97.69 97 PRO A N 1
ATOM 745 C CA . PRO A 1 97 ? 6.849 5.115 3.781 1.00 97.69 97 PRO A CA 1
ATOM 746 C C . PRO A 1 97 ? 7.328 4.655 2.405 1.00 97.69 97 PRO A C 1
ATOM 748 O O . PRO A 1 97 ? 7.073 3.525 1.979 1.00 97.69 97 PRO A O 1
ATOM 751 N N . GLU A 1 98 ? 8.140 5.489 1.764 1.00 95.81 98 GLU A N 1
ATOM 752 C CA . GLU A 1 98 ? 8.942 5.070 0.624 1.00 95.81 98 GLU A CA 1
ATOM 753 C C . GLU A 1 98 ? 10.139 4.228 1.103 1.00 95.81 98 GLU A C 1
ATOM 755 O O . GLU A 1 98 ? 11.179 4.739 1.516 1.00 95.81 98 GLU A O 1
ATOM 760 N N . VAL A 1 99 ? 9.992 2.906 1.059 1.00 93.50 99 VAL A N 1
ATOM 761 C CA . VAL A 1 99 ? 11.038 1.935 1.409 1.00 93.50 99 VAL A CA 1
ATOM 762 C C . VAL A 1 99 ? 11.069 0.832 0.366 1.00 93.50 99 VAL A C 1
ATOM 764 O O . VAL A 1 99 ? 10.125 0.651 -0.397 1.00 93.50 99 VAL A O 1
ATOM 767 N N . ARG A 1 100 ? 12.133 0.026 0.335 1.00 92.19 100 ARG A N 1
ATOM 768 C CA . ARG A 1 100 ? 12.266 -1.062 -0.646 1.00 92.19 100 ARG A CA 1
ATOM 769 C C . ARG A 1 100 ? 11.023 -1.956 -0.731 1.00 92.19 100 ARG A C 1
ATOM 771 O O . ARG A 1 100 ? 10.653 -2.361 -1.826 1.00 92.19 100 ARG A O 1
ATOM 778 N N . LEU A 1 101 ? 10.378 -2.249 0.401 1.00 95.75 101 LEU A N 1
ATOM 779 C CA . LEU A 1 101 ? 9.183 -3.095 0.462 1.00 95.75 101 LEU A CA 1
ATOM 780 C C . LEU A 1 101 ? 7.922 -2.469 -0.166 1.00 95.75 101 LEU A C 1
ATOM 782 O O . LEU A 1 101 ? 7.038 -3.217 -0.566 1.00 95.75 101 LEU A O 1
ATOM 786 N N . THR A 1 102 ? 7.855 -1.143 -0.301 1.00 97.00 102 THR A N 1
ATOM 787 C CA . THR A 1 102 ? 6.735 -0.428 -0.940 1.00 97.00 102 THR A CA 1
ATOM 788 C C . THR A 1 102 ? 7.042 -0.004 -2.379 1.00 97.00 102 THR A C 1
ATOM 790 O O . THR A 1 102 ? 6.137 0.415 -3.096 1.00 97.00 102 THR A O 1
ATOM 793 N N . LYS A 1 103 ? 8.289 -0.157 -2.848 1.00 95.19 103 LYS A N 1
ATOM 794 C CA . LYS A 1 103 ? 8.689 0.167 -4.227 1.00 95.19 103 LYS A CA 1
ATOM 795 C C . LYS A 1 103 ? 8.183 -0.856 -5.239 1.00 95.19 103 LYS A C 1
ATOM 797 O O . LYS A 1 103 ? 8.452 -2.059 -5.111 1.00 95.19 103 LYS A O 1
ATOM 802 N N . ARG A 1 104 ? 7.554 -0.342 -6.302 1.00 93.81 104 ARG A N 1
ATOM 803 C CA . ARG A 1 104 ? 7.047 -1.121 -7.445 1.00 93.81 104 ARG A CA 1
ATOM 804 C C . ARG A 1 104 ? 8.119 -1.511 -8.450 1.00 93.81 104 ARG A C 1
ATOM 806 O O . ARG A 1 104 ? 7.870 -2.368 -9.289 1.00 93.81 104 ARG A O 1
ATOM 813 N N . ILE A 1 105 ? 9.298 -0.906 -8.370 1.00 89.94 105 ILE A N 1
ATOM 814 C CA . ILE A 1 105 ? 10.421 -1.224 -9.248 1.00 89.94 105 ILE A CA 1
ATOM 815 C C . ILE A 1 105 ? 11.675 -1.557 -8.445 1.00 89.94 105 ILE A C 1
ATOM 817 O O . ILE A 1 105 ? 11.890 -1.043 -7.346 1.00 89.94 105 ILE A O 1
ATOM 821 N N . ASP A 1 106 ? 12.511 -2.426 -8.997 1.00 85.44 106 ASP A N 1
ATOM 822 C CA . ASP A 1 106 ? 13.911 -2.574 -8.606 1.00 85.44 106 ASP A CA 1
ATOM 823 C C . ASP A 1 106 ? 14.768 -2.971 -9.811 1.00 85.44 106 ASP A C 1
ATOM 825 O O . ASP A 1 106 ? 14.271 -3.091 -10.928 1.00 85.44 106 ASP A O 1
ATOM 829 N N . GLY A 1 107 ? 16.070 -3.138 -9.594 1.00 79.75 107 GLY A N 1
ATOM 830 C CA . GLY A 1 107 ? 17.004 -3.560 -10.626 1.00 79.75 107 GLY A CA 1
ATOM 831 C C . GLY A 1 107 ? 18.251 -2.690 -10.683 1.00 79.75 107 GLY A C 1
ATOM 832 O O . GLY A 1 107 ? 18.547 -1.922 -9.768 1.00 79.75 107 GLY A O 1
ATOM 833 N N . ALA A 1 108 ? 19.007 -2.860 -11.759 1.00 73.69 108 ALA A N 1
ATOM 834 C CA . ALA A 1 108 ? 20.183 -2.059 -12.067 1.00 73.69 108 ALA A CA 1
ATOM 835 C C . ALA A 1 108 ? 19.853 -1.047 -13.173 1.00 73.69 108 ALA A C 1
ATOM 837 O O . ALA A 1 108 ? 18.846 -1.183 -13.862 1.00 73.69 108 ALA A O 1
ATOM 838 N N . LEU A 1 109 ? 20.743 -0.077 -13.398 1.00 70.94 109 LEU A N 1
ATOM 839 C CA . LEU A 1 109 ? 20.589 0.951 -14.441 1.00 70.94 109 LEU A CA 1
ATOM 840 C C . LEU A 1 109 ? 20.259 0.380 -15.830 1.00 70.94 109 LEU A C 1
ATOM 842 O O . LEU A 1 109 ? 19.546 1.007 -16.600 1.00 70.94 109 LEU A O 1
ATOM 846 N N . THR A 1 110 ? 20.773 -0.808 -16.150 1.00 76.25 110 THR A N 1
ATOM 847 C CA . THR A 1 110 ? 20.588 -1.462 -17.453 1.00 76.25 110 THR A CA 1
ATOM 848 C C . THR A 1 110 ? 19.459 -2.491 -17.473 1.00 76.25 110 THR A C 1
ATOM 850 O O . THR A 1 110 ? 19.175 -3.052 -18.528 1.00 76.25 110 THR A O 1
ATOM 853 N N . ARG A 1 111 ? 18.834 -2.785 -16.324 1.00 81.31 111 ARG A N 1
ATOM 854 C CA . ARG A 1 111 ? 17.748 -3.765 -16.221 1.00 81.31 111 ARG A CA 1
ATOM 855 C C . ARG A 1 111 ? 16.884 -3.493 -14.995 1.00 81.31 111 ARG A C 1
ATOM 857 O O . ARG A 1 111 ? 17.275 -3.838 -13.878 1.00 81.31 111 ARG A O 1
ATOM 864 N N . GLY A 1 112 ? 15.718 -2.903 -15.236 1.00 84.44 112 GLY A N 1
ATOM 865 C CA . GLY A 1 112 ? 14.654 -2.741 -14.251 1.00 84.44 112 GLY A CA 1
ATOM 866 C C . GLY A 1 112 ? 13.673 -3.911 -14.278 1.00 84.44 112 GLY A C 1
ATOM 867 O O . GLY A 1 112 ? 13.538 -4.601 -15.287 1.00 84.44 112 GLY A O 1
ATOM 868 N N . TYR A 1 113 ? 12.984 -4.114 -13.166 1.00 88.44 113 TYR A N 1
ATOM 869 C CA . TYR A 1 113 ? 11.914 -5.087 -13.018 1.00 88.44 113 TYR A CA 1
ATOM 870 C C . TYR A 1 113 ? 10.725 -4.430 -12.334 1.00 88.44 113 TYR A C 1
ATOM 872 O O . TYR A 1 113 ? 10.895 -3.684 -11.368 1.00 88.44 113 TYR A O 1
ATOM 880 N N . ILE A 1 114 ? 9.526 -4.764 -12.804 1.00 89.75 114 ILE A N 1
ATOM 881 C CA . ILE A 1 114 ? 8.278 -4.432 -12.122 1.00 89.75 114 ILE A CA 1
ATOM 882 C C . ILE A 1 114 ? 8.026 -5.494 -11.052 1.00 89.75 114 ILE A C 1
ATOM 884 O O . ILE A 1 114 ? 8.247 -6.687 -11.268 1.00 89.75 114 ILE A O 1
ATOM 888 N N . ARG A 1 115 ? 7.581 -5.054 -9.879 1.00 93.19 115 ARG A N 1
ATOM 889 C CA . ARG A 1 115 ? 7.241 -5.906 -8.744 1.00 93.19 115 ARG A CA 1
ATOM 890 C C . ARG A 1 115 ? 5.757 -5.801 -8.458 1.00 93.19 115 ARG A C 1
ATOM 892 O O . ARG A 1 115 ? 5.231 -4.703 -8.287 1.00 93.19 115 ARG A O 1
ATOM 899 N N . MET A 1 116 ? 5.110 -6.958 -8.370 1.00 95.06 116 MET A N 1
ATOM 900 C CA . MET A 1 116 ? 3.771 -7.055 -7.801 1.00 95.06 116 MET A CA 1
ATOM 901 C C . MET A 1 116 ? 3.902 -7.010 -6.283 1.00 95.06 116 MET A C 1
ATOM 903 O O . MET A 1 116 ? 4.767 -7.683 -5.718 1.00 95.06 116 MET A O 1
ATOM 907 N N . LEU A 1 117 ? 3.095 -6.186 -5.625 1.00 97.50 117 LEU A N 1
ATOM 908 C CA . LEU A 1 117 ? 3.099 -6.065 -4.173 1.00 97.50 117 LEU A CA 1
ATOM 909 C C . LEU A 1 117 ? 1.818 -6.690 -3.644 1.00 97.50 117 LEU A C 1
ATOM 911 O O . LEU A 1 117 ? 0.736 -6.155 -3.850 1.00 97.50 117 LEU A O 1
ATOM 915 N N . ASP A 1 118 ? 1.968 -7.818 -2.965 1.00 98.00 118 ASP A N 1
ATOM 916 C CA . ASP A 1 118 ? 0.864 -8.537 -2.346 1.00 98.00 118 ASP A CA 1
ATOM 917 C C . ASP A 1 118 ? 0.833 -8.203 -0.855 1.00 98.00 118 ASP A C 1
ATOM 919 O O . ASP A 1 118 ? 1.755 -8.562 -0.110 1.00 98.00 118 ASP A O 1
ATOM 923 N N . PHE A 1 119 ? -0.176 -7.441 -0.439 1.00 98.62 119 PHE A N 1
ATOM 924 C CA . PHE A 1 119 ? -0.310 -6.953 0.923 1.00 98.62 119 PHE A CA 1
ATOM 925 C C . PHE A 1 119 ? -1.288 -7.803 1.723 1.00 98.62 119 PHE A C 1
ATOM 927 O O . PHE A 1 119 ? -2.341 -8.224 1.259 1.00 98.62 119 PHE A O 1
ATOM 934 N N . ARG A 1 120 ? -0.970 -7.952 3.006 1.00 98.62 120 ARG A N 1
ATOM 935 C CA . ARG A 1 120 ? -1.901 -8.426 4.020 1.00 98.62 120 ARG A CA 1
ATOM 936 C C . ARG A 1 120 ? -1.960 -7.418 5.151 1.00 98.62 120 ARG A C 1
ATOM 938 O O . ARG A 1 120 ? -0.981 -7.228 5.877 1.00 98.62 120 ARG A O 1
ATOM 945 N N . ILE A 1 121 ? -3.125 -6.810 5.325 1.00 98.75 121 ILE A N 1
ATOM 946 C CA . ILE A 1 121 ? -3.393 -5.833 6.372 1.00 98.75 121 ILE A CA 1
ATOM 947 C C . ILE A 1 121 ? -4.253 -6.502 7.434 1.00 98.75 121 ILE A C 1
ATOM 949 O O . ILE A 1 121 ? -5.308 -7.053 7.138 1.00 98.75 121 ILE A O 1
ATOM 953 N N . THR A 1 122 ? -3.794 -6.489 8.680 1.00 98.56 122 THR A N 1
ATOM 954 C CA . THR A 1 122 ? -4.520 -7.074 9.813 1.00 98.56 122 THR A CA 1
ATOM 955 C C . THR A 1 122 ? -4.826 -5.996 10.833 1.00 98.56 122 THR A C 1
ATOM 957 O O . THR A 1 122 ? -3.925 -5.277 11.268 1.00 98.56 122 THR A O 1
ATOM 960 N N . GLN A 1 123 ? -6.087 -5.909 11.241 1.00 98.25 123 GLN A N 1
ATOM 961 C CA . GLN A 1 123 ? -6.494 -5.084 12.364 1.00 98.25 123 GLN A CA 1
ATOM 962 C C . GLN A 1 123 ? -5.962 -5.686 13.671 1.00 98.25 123 GLN A C 1
ATOM 964 O O . GLN A 1 123 ? -6.194 -6.853 13.980 1.00 98.25 123 GLN A O 1
ATOM 969 N N . THR A 1 124 ? -5.258 -4.879 14.457 1.00 97.94 124 THR A N 1
ATOM 970 C CA . THR A 1 124 ? -4.652 -5.275 15.737 1.00 97.94 124 THR A CA 1
ATOM 971 C C . THR A 1 124 ? -5.344 -4.646 16.944 1.00 97.94 124 THR A C 1
ATOM 973 O O . THR A 1 124 ? -5.169 -5.126 18.063 1.00 97.94 124 THR A O 1
ATOM 976 N N . LYS A 1 125 ? -6.146 -3.594 16.735 1.00 97.12 125 LYS A N 1
ATOM 977 C CA . LYS A 1 125 ? -6.971 -2.951 17.765 1.00 97.12 125 LYS A CA 1
ATOM 978 C C . LYS A 1 125 ? -8.390 -2.743 17.253 1.00 97.12 125 LYS A C 1
ATOM 980 O O . LYS A 1 125 ? -8.584 -2.444 16.078 1.00 97.12 125 LYS A O 1
ATOM 985 N N . ALA A 1 126 ? -9.363 -2.873 18.147 1.00 96.88 126 ALA A N 1
ATOM 986 C CA . ALA A 1 126 ? -10.756 -2.567 17.848 1.00 96.88 126 ALA A CA 1
ATOM 987 C C . ALA A 1 126 ? -10.916 -1.101 17.410 1.00 96.88 126 ALA A C 1
ATOM 989 O O . ALA A 1 126 ? -10.249 -0.228 17.967 1.00 96.88 126 ALA A O 1
ATOM 990 N N . ILE A 1 127 ? -11.805 -0.846 16.450 1.00 96.56 127 ILE A N 1
ATOM 991 C CA . ILE A 1 127 ? -12.236 0.510 16.090 1.00 96.56 127 ILE A CA 1
ATOM 992 C C . ILE A 1 127 ? -13.595 0.725 16.771 1.00 96.56 127 ILE A C 1
ATOM 994 O O . ILE A 1 127 ? -14.531 -0.018 16.468 1.00 96.56 127 ILE A O 1
ATOM 998 N N . PRO A 1 128 ? -13.709 1.658 17.732 1.00 94.56 128 PRO A N 1
ATOM 999 C CA . PRO A 1 128 ? -14.974 1.958 18.402 1.00 94.56 128 PRO A CA 1
ATOM 1000 C C . PRO A 1 128 ? -16.103 2.337 17.432 1.00 94.56 128 PRO A C 1
ATOM 1002 O O . PRO A 1 128 ? -15.844 2.998 16.425 1.00 94.56 128 PRO A O 1
ATOM 1005 N N . SER A 1 129 ? -17.347 1.972 17.771 1.00 88.75 129 SER A N 1
ATOM 1006 C CA . SER A 1 129 ? -18.530 2.577 17.141 1.00 88.75 129 SER A CA 1
ATOM 1007 C C . SER A 1 129 ? -18.739 3.999 17.676 1.00 88.75 129 SER A C 1
ATOM 1009 O O . SER A 1 129 ? -18.401 4.311 18.821 1.00 88.75 129 SER A O 1
ATOM 1011 N N . GLU A 1 130 ? -19.302 4.864 16.834 1.00 85.38 130 GLU A N 1
ATOM 1012 C CA . GLU A 1 130 ? -19.783 6.192 17.221 1.00 85.38 130 GLU A CA 1
ATOM 1013 C C . GLU A 1 130 ? -21.020 6.113 18.123 1.00 85.38 130 GLU A C 1
ATOM 1015 O O . GLU A 1 130 ? -21.216 6.970 18.987 1.00 85.38 130 GLU A O 1
ATOM 1020 N N . THR A 1 131 ? -21.845 5.083 17.942 1.00 85.44 131 THR A N 1
ATOM 1021 C CA . THR A 1 131 ? -23.077 4.910 18.702 1.00 85.44 131 THR A CA 1
ATOM 1022 C C . THR A 1 131 ? -22.773 4.196 20.020 1.00 85.44 131 THR A C 1
ATOM 1024 O O . THR A 1 131 ? -22.236 3.084 20.005 1.00 85.44 131 THR A O 1
ATOM 1027 N N . PRO A 1 132 ? -23.135 4.782 21.177 1.00 78.31 132 PRO A N 1
ATOM 1028 C CA . PRO A 1 132 ? -23.033 4.080 22.450 1.00 78.31 132 PRO A CA 1
ATOM 1029 C C . PRO A 1 132 ? -23.799 2.748 22.406 1.00 78.31 132 PRO A C 1
ATOM 1031 O O . PRO A 1 132 ? -24.897 2.689 21.862 1.00 78.31 132 PRO A O 1
ATOM 1034 N N . ASP A 1 133 ? -23.214 1.699 22.987 1.00 85.94 133 ASP A N 1
ATOM 1035 C CA . ASP A 1 133 ? -23.734 0.319 23.056 1.00 85.94 133 ASP A CA 1
ATOM 1036 C C . ASP A 1 133 ? -23.661 -0.524 21.766 1.00 85.94 133 ASP A C 1
ATOM 1038 O O . ASP A 1 133 ? -23.953 -1.723 21.808 1.00 85.94 133 ASP A O 1
ATOM 1042 N N . GLU A 1 134 ? -23.199 0.031 20.641 1.00 89.44 134 GLU A N 1
ATOM 1043 C CA . GLU A 1 134 ? -22.876 -0.773 19.456 1.00 89.44 134 GLU A CA 1
ATOM 1044 C C . GLU A 1 134 ? -21.517 -1.475 19.587 1.00 89.44 134 GLU A C 1
ATOM 1046 O O . GLU A 1 134 ? -20.569 -0.981 20.208 1.00 89.44 134 GLU A O 1
ATOM 1051 N N . ALA A 1 135 ? -21.418 -2.667 18.994 1.00 92.00 135 ALA A N 1
ATOM 1052 C CA . ALA A 1 135 ? -20.182 -3.436 19.005 1.00 92.00 135 ALA A CA 1
ATOM 1053 C C . ALA A 1 135 ? -19.098 -2.723 18.174 1.00 92.00 135 ALA A C 1
ATOM 1055 O O . ALA A 1 135 ? -19.394 -2.220 17.094 1.00 92.00 135 ALA A O 1
ATOM 1056 N N . PRO A 1 136 ? -17.833 -2.701 18.631 1.00 95.00 136 PRO A N 1
ATOM 1057 C CA . PRO A 1 136 ? -16.749 -2.144 17.837 1.00 95.00 136 PRO A CA 1
ATOM 1058 C C . PRO A 1 136 ? -16.410 -3.052 16.649 1.00 95.00 136 PRO A C 1
ATOM 1060 O O . PRO A 1 136 ? -16.520 -4.282 16.731 1.00 95.00 136 PRO A O 1
ATOM 1063 N N . LEU A 1 137 ? -15.862 -2.464 15.586 1.00 95.19 137 LEU A N 1
ATOM 1064 C CA . LEU A 1 137 ? -15.282 -3.235 14.492 1.00 95.19 137 LEU A CA 1
ATOM 1065 C C . LEU A 1 137 ? -14.042 -3.975 14.975 1.00 95.19 137 LEU A C 1
ATOM 1067 O O . LEU A 1 137 ? -13.107 -3.376 15.519 1.00 95.19 137 LEU A O 1
ATOM 1071 N N . THR A 1 138 ? -14.019 -5.285 14.750 1.00 96.12 138 THR A N 1
ATOM 1072 C CA . THR A 1 138 ? -12.931 -6.176 15.161 1.00 96.12 138 THR A CA 1
ATOM 1073 C C . THR A 1 138 ? -12.712 -7.293 14.142 1.00 96.12 138 THR A C 1
ATOM 1075 O O . THR A 1 138 ? -13.606 -7.639 13.372 1.00 96.12 138 THR A O 1
ATOM 1078 N N . GLY A 1 139 ? -11.515 -7.888 14.157 1.00 95.56 139 GLY A N 1
ATOM 1079 C CA . GLY A 1 139 ? -11.205 -9.087 13.372 1.00 95.56 139 GLY A CA 1
ATOM 1080 C C . GLY A 1 139 ? -11.025 -8.855 11.870 1.00 95.56 139 GLY A C 1
ATOM 1081 O O . GLY A 1 139 ? -11.055 -9.821 11.109 1.00 95.56 139 GLY A O 1
ATOM 1082 N N . LEU A 1 140 ? -10.834 -7.607 11.431 1.00 97.44 140 LEU A N 1
ATOM 1083 C CA . LEU A 1 140 ? -10.676 -7.292 10.013 1.00 97.44 140 LEU A CA 1
ATOM 1084 C C . LEU A 1 140 ? -9.309 -7.751 9.480 1.00 97.44 140 LEU A C 1
ATOM 1086 O O . LEU A 1 140 ? -8.256 -7.478 10.067 1.00 97.44 140 LEU A O 1
ATOM 1090 N N . VAL A 1 141 ? -9.340 -8.430 8.332 1.00 98.31 141 VAL A N 1
ATOM 1091 C CA . VAL A 1 141 ? -8.164 -8.824 7.547 1.00 98.31 141 VAL A CA 1
ATOM 1092 C C . VAL A 1 141 ? -8.437 -8.492 6.085 1.00 98.31 141 VAL A C 1
ATOM 1094 O O . VAL A 1 141 ? -9.438 -8.947 5.526 1.00 98.31 141 VAL A O 1
ATOM 1097 N N . PHE A 1 142 ? -7.537 -7.712 5.491 1.00 98.44 142 PHE A N 1
ATOM 1098 C CA . PHE A 1 142 ? -7.582 -7.302 4.093 1.00 98.44 142 PHE A CA 1
ATOM 1099 C C . PHE A 1 142 ? -6.438 -7.982 3.349 1.00 98.44 142 PHE A C 1
ATOM 1101 O O . PHE A 1 142 ? -5.267 -7.755 3.662 1.00 98.44 142 PHE A O 1
ATOM 1108 N N . ASP A 1 143 ? -6.792 -8.857 2.420 1.00 97.69 143 ASP A N 1
ATOM 1109 C CA . ASP A 1 143 ? -5.875 -9.740 1.692 1.00 97.69 143 ASP A CA 1
ATOM 1110 C C . ASP A 1 143 ? -6.324 -9.987 0.242 1.00 97.69 143 ASP A C 1
ATOM 1112 O O . ASP A 1 143 ? -5.836 -10.900 -0.419 1.00 97.69 143 ASP A O 1
ATOM 1116 N N . ILE A 1 144 ? -7.251 -9.164 -0.257 1.00 97.56 144 ILE A N 1
ATOM 1117 C CA . ILE A 1 144 ? -7.669 -9.151 -1.659 1.00 97.56 144 ILE A CA 1
ATOM 1118 C C . ILE A 1 144 ? -7.248 -7.818 -2.272 1.00 97.56 144 ILE A C 1
ATOM 1120 O O . ILE A 1 144 ? -7.809 -6.779 -1.924 1.00 97.56 144 ILE A O 1
ATOM 1124 N N . ASP A 1 145 ? -6.302 -7.854 -3.208 1.00 96.75 145 ASP A N 1
ATOM 1125 C CA . ASP A 1 145 ? -5.996 -6.706 -4.061 1.00 96.75 145 ASP A CA 1
ATOM 1126 C C . ASP A 1 145 ? -7.168 -6.445 -5.020 1.00 96.75 145 ASP A C 1
ATOM 1128 O O . ASP A 1 145 ? -7.585 -7.327 -5.775 1.00 96.75 145 ASP A O 1
ATOM 1132 N N . THR A 1 146 ? -7.721 -5.238 -4.967 1.00 96.88 146 THR A N 1
ATOM 1133 C CA . THR A 1 146 ? -8.856 -4.798 -5.794 1.00 96.88 146 THR A CA 1
ATOM 1134 C C . THR A 1 146 ? -8.467 -3.750 -6.835 1.00 96.88 146 THR A C 1
ATOM 1136 O O . THR A 1 146 ? -9.334 -3.254 -7.556 1.00 96.88 146 THR A O 1
ATOM 1139 N N . GLY A 1 147 ? -7.175 -3.434 -6.951 1.00 96.38 147 GLY A N 1
ATOM 1140 C CA . GLY A 1 147 ? -6.638 -2.535 -7.962 1.00 96.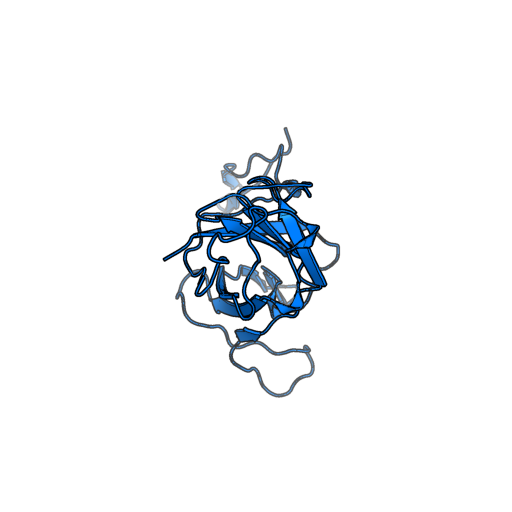38 147 GLY A CA 1
ATOM 1141 C C . GLY A 1 147 ? -5.761 -1.422 -7.397 1.00 96.38 147 GLY A C 1
ATOM 1142 O O . GLY A 1 147 ? -5.523 -1.306 -6.195 1.00 96.38 147 GLY A O 1
ATOM 1143 N N . ASP A 1 148 ? -5.297 -0.571 -8.308 1.00 96.88 148 ASP A N 1
ATOM 1144 C CA . ASP A 1 148 ? -4.391 0.534 -8.018 1.00 96.88 148 ASP A CA 1
ATOM 1145 C C . ASP A 1 148 ? -4.990 1.873 -8.446 1.00 96.88 148 ASP A C 1
ATOM 1147 O O . ASP A 1 148 ? -5.640 1.980 -9.485 1.00 96.88 148 ASP A O 1
ATOM 1151 N N . ILE A 1 149 ? -4.720 2.900 -7.648 1.00 97.56 149 ILE A N 1
ATOM 1152 C CA . ILE A 1 149 ? -4.973 4.299 -7.970 1.00 97.56 149 ILE A CA 1
ATOM 1153 C C . ILE A 1 149 ? -3.613 4.956 -8.181 1.00 97.56 149 ILE A C 1
ATOM 1155 O O . ILE A 1 149 ? -2.820 5.057 -7.246 1.00 97.56 149 ILE A O 1
ATOM 1159 N N . CYS A 1 150 ? -3.333 5.418 -9.398 1.00 96.25 150 CYS A N 1
ATOM 1160 C CA . CYS A 1 150 ? -2.091 6.117 -9.717 1.00 96.25 150 CYS A CA 1
ATOM 1161 C C . CYS A 1 150 ? -2.401 7.422 -10.459 1.00 96.25 150 CYS A C 1
ATOM 1163 O O . CYS A 1 150 ? -2.440 7.436 -11.690 1.00 96.25 150 CYS A O 1
ATOM 1165 N N . PRO A 1 151 ? -2.634 8.530 -9.731 1.00 95.25 151 PRO A N 1
ATOM 1166 C CA . PRO A 1 151 ? -3.002 9.797 -10.355 1.00 95.25 151 PRO A CA 1
ATOM 1167 C C . PRO A 1 151 ? -1.919 10.362 -11.276 1.00 95.25 151 PRO A C 1
ATOM 1169 O O . PRO A 1 151 ? -2.238 11.110 -12.192 1.00 95.25 151 PRO A O 1
ATOM 1172 N N . ASP A 1 152 ? -0.656 9.980 -11.071 1.00 93.19 152 ASP A N 1
ATOM 1173 C CA . ASP A 1 152 ? 0.471 10.409 -11.908 1.00 93.19 152 ASP A CA 1
ATOM 1174 C C . ASP A 1 152 ? 0.410 9.827 -13.333 1.00 93.19 152 ASP A C 1
ATOM 1176 O O . ASP A 1 152 ? 1.071 10.333 -14.241 1.00 93.19 152 ASP A O 1
ATOM 1180 N N . LEU A 1 153 ? -0.404 8.786 -13.547 1.00 93.00 153 LEU A N 1
ATOM 1181 C CA . LEU A 1 153 ? -0.712 8.241 -14.871 1.00 93.00 153 LEU A CA 1
ATOM 1182 C C . LEU A 1 153 ? -1.958 8.879 -15.505 1.00 93.00 153 LEU A C 1
ATOM 1184 O O . LEU A 1 153 ? -2.282 8.568 -16.650 1.00 93.00 153 LEU A O 1
ATOM 1188 N N . ASN A 1 154 ? -2.656 9.787 -14.815 1.00 94.12 154 ASN A N 1
ATOM 1189 C CA . ASN A 1 154 ? -3.800 10.479 -15.403 1.00 94.12 154 ASN A CA 1
ATOM 1190 C C . ASN A 1 154 ? -3.354 11.317 -16.607 1.00 94.12 154 ASN A C 1
ATOM 1192 O O . ASN A 1 154 ? -2.392 12.079 -16.525 1.00 94.12 154 ASN A O 1
ATOM 1196 N N . GLY A 1 155 ? -4.079 11.187 -17.717 1.00 94.19 155 GLY A N 1
ATOM 1197 C CA . GLY A 1 155 ? -3.736 11.842 -18.982 1.00 94.19 155 GLY A CA 1
ATOM 1198 C C . GLY A 1 155 ? -2.681 11.099 -19.803 1.00 94.19 155 GLY A C 1
ATOM 1199 O O . GLY A 1 155 ? -2.394 11.521 -20.915 1.00 94.19 155 GLY A O 1
ATOM 1200 N N . TRP A 1 156 ? -2.125 9.986 -19.318 1.00 95.62 156 TRP A N 1
ATOM 1201 C CA . TRP A 1 156 ? -1.273 9.126 -20.137 1.00 95.62 156 TRP A CA 1
ATOM 1202 C C . TRP A 1 156 ? -2.094 8.056 -20.860 1.00 95.62 156 TRP A C 1
ATOM 1204 O O . TRP A 1 156 ? -2.764 7.238 -20.233 1.00 95.62 156 TRP A O 1
ATOM 1214 N N . ASP A 1 157 ? -1.974 8.005 -22.183 1.00 93.81 157 ASP A N 1
ATOM 1215 C CA . ASP A 1 157 ? -2.329 6.837 -22.980 1.00 93.81 157 ASP A CA 1
ATOM 1216 C C . ASP A 1 157 ? -1.129 5.887 -23.027 1.00 93.81 157 ASP A C 1
ATOM 1218 O O . ASP A 1 157 ? -0.098 6.190 -23.627 1.00 93.81 157 ASP A O 1
ATOM 1222 N N . LEU A 1 158 ? -1.267 4.738 -22.366 1.00 92.69 158 LEU A N 1
ATOM 1223 C CA . LEU A 1 158 ? -0.238 3.699 -22.270 1.00 92.69 158 LEU A CA 1
ATOM 1224 C C . LEU A 1 158 ? -0.456 2.547 -23.265 1.00 92.69 158 LEU A C 1
ATOM 1226 O O . LEU A 1 158 ? 0.232 1.532 -23.184 1.00 92.69 158 LEU A O 1
ATOM 1230 N N . THR A 1 159 ? -1.426 2.666 -24.178 1.00 94.00 159 THR A N 1
ATOM 1231 C CA . THR A 1 159 ? -1.779 1.602 -25.137 1.00 94.00 159 THR A CA 1
ATOM 1232 C C . THR A 1 159 ? -0.941 1.632 -26.418 1.00 94.00 159 THR A C 1
ATOM 1234 O O . THR A 1 159 ? -1.048 0.739 -27.262 1.00 94.00 159 THR A O 1
ATOM 1237 N N . GLY A 1 160 ? -0.086 2.647 -26.561 1.00 92.25 160 GLY A N 1
ATOM 1238 C CA . GLY A 1 160 ? 0.767 2.849 -27.720 1.00 92.25 160 GLY A CA 1
ATOM 1239 C C . GLY A 1 160 ? 1.746 1.698 -27.952 1.00 92.25 160 GLY A C 1
ATOM 1240 O O . GLY A 1 160 ? 2.561 1.361 -27.093 1.00 92.25 160 GLY A O 1
ATOM 1241 N N . SER A 1 161 ? 1.691 1.119 -29.149 1.00 95.88 161 SER A N 1
ATOM 1242 C CA . SER A 1 161 ? 2.639 0.108 -29.618 1.00 95.88 161 SER A CA 1
ATOM 1243 C C . SER A 1 161 ? 2.850 0.220 -31.130 1.00 95.88 161 SER A C 1
ATOM 1245 O O . SER A 1 161 ? 1.974 0.696 -31.855 1.00 95.88 161 SER A O 1
ATOM 1247 N N . GLY A 1 162 ? 4.019 -0.194 -31.621 1.00 93.75 162 GLY A N 1
ATOM 1248 C CA . GLY A 1 162 ? 4.335 -0.190 -33.050 1.00 93.75 162 GLY A CA 1
ATOM 1249 C C . GLY A 1 162 ? 5.698 -0.796 -33.377 1.00 93.75 162 GLY A C 1
ATOM 1250 O O . GLY A 1 162 ? 6.517 -1.005 -32.486 1.00 93.75 162 GLY A O 1
ATOM 1251 N N . ILE A 1 163 ? 5.934 -1.058 -34.665 1.00 95.75 163 ILE A N 1
ATOM 1252 C CA . ILE A 1 163 ? 7.217 -1.550 -35.187 1.00 95.75 163 ILE A CA 1
ATOM 1253 C C . ILE A 1 163 ? 7.954 -0.393 -35.859 1.00 95.75 163 ILE A C 1
ATOM 1255 O O . ILE A 1 163 ? 7.414 0.237 -36.771 1.00 95.75 163 ILE A O 1
ATOM 1259 N N . PHE A 1 164 ? 9.197 -0.148 -35.447 1.00 91.31 164 PHE A N 1
ATOM 1260 C CA . PHE A 1 164 ? 10.084 0.857 -36.033 1.00 91.31 164 PHE A CA 1
ATOM 1261 C C . PHE A 1 164 ? 11.439 0.216 -36.326 1.00 91.31 164 PHE A C 1
ATOM 1263 O O . PHE A 1 164 ? 12.059 -0.326 -35.418 1.00 91.31 164 PHE A O 1
ATOM 1270 N N . ASP A 1 165 ? 11.883 0.247 -37.585 1.00 94.12 165 ASP A N 1
ATOM 1271 C CA . ASP A 1 165 ? 13.118 -0.418 -38.037 1.00 94.12 165 ASP A CA 1
ATOM 1272 C C . ASP A 1 165 ? 13.225 -1.889 -37.574 1.00 94.12 165 ASP A C 1
ATOM 1274 O O . ASP A 1 165 ? 14.251 -2.321 -37.053 1.00 94.12 165 ASP A O 1
ATOM 1278 N N . ASP A 1 166 ? 12.137 -2.653 -37.744 1.00 94.75 166 ASP A N 1
ATOM 1279 C CA . ASP A 1 166 ? 11.992 -4.056 -37.310 1.00 94.75 166 ASP A CA 1
ATOM 1280 C C . ASP A 1 166 ? 12.110 -4.282 -35.785 1.00 94.75 166 ASP A C 1
ATOM 1282 O O . ASP A 1 166 ? 12.321 -5.407 -35.327 1.00 94.75 166 ASP A O 1
ATOM 1286 N N . ILE A 1 167 ? 11.939 -3.226 -34.983 1.00 94.12 167 ILE A N 1
ATOM 1287 C CA . ILE A 1 167 ? 11.922 -3.284 -33.518 1.00 94.12 167 ILE A CA 1
ATOM 1288 C C . ILE A 1 167 ? 10.505 -3.014 -33.009 1.00 94.12 167 ILE A C 1
ATOM 1290 O O . ILE A 1 167 ? 9.948 -1.940 -33.243 1.00 94.12 167 ILE A O 1
ATOM 1294 N N . ASP A 1 168 ? 9.946 -3.972 -32.266 1.00 95.12 168 ASP A N 1
ATOM 1295 C CA . ASP A 1 168 ? 8.714 -3.780 -31.498 1.00 95.12 168 ASP A CA 1
ATOM 1296 C C . ASP A 1 168 ? 8.952 -2.788 -30.354 1.00 95.12 168 ASP A C 1
ATOM 1298 O O . ASP A 1 168 ? 9.829 -2.974 -29.504 1.00 95.12 168 ASP A O 1
ATOM 1302 N N . MET A 1 169 ? 8.148 -1.732 -30.308 1.00 93.44 169 MET A N 1
ATOM 1303 C CA . MET A 1 169 ? 8.227 -0.683 -29.301 1.00 93.44 169 MET A CA 1
ATOM 1304 C C . MET A 1 169 ? 6.865 -0.446 -28.661 1.00 93.44 169 MET A C 1
ATOM 1306 O O . MET A 1 169 ? 5.864 -0.286 -29.355 1.00 93.44 169 MET A O 1
ATOM 1310 N N . ASN A 1 170 ? 6.858 -0.335 -27.333 1.00 92.81 170 ASN A N 1
ATOM 1311 C CA . ASN A 1 170 ? 5.738 0.208 -26.568 1.00 92.81 170 ASN A CA 1
ATOM 1312 C C . ASN A 1 170 ? 6.070 1.647 -26.166 1.00 92.81 170 ASN A C 1
ATOM 1314 O O . ASN A 1 170 ? 7.215 1.943 -25.813 1.00 92.81 170 ASN A O 1
ATOM 1318 N N . TYR A 1 171 ? 5.086 2.537 -26.204 1.00 91.56 171 TYR A N 1
ATOM 1319 C CA . TYR A 1 171 ? 5.262 3.943 -25.854 1.00 91.56 171 TYR A CA 1
ATOM 1320 C C . TYR A 1 171 ? 4.000 4.509 -25.203 1.00 91.56 171 TYR A C 1
ATOM 1322 O O . TYR A 1 171 ? 2.888 4.056 -25.463 1.00 91.56 171 TYR A O 1
ATOM 1330 N N . GLY A 1 172 ? 4.189 5.519 -24.356 1.00 92.69 172 GLY A N 1
ATOM 1331 C CA . GLY A 1 172 ? 3.101 6.283 -23.758 1.00 92.69 172 GLY A CA 1
ATOM 1332 C C . GLY A 1 172 ? 3.065 7.707 -24.300 1.00 92.69 172 GLY A C 1
ATOM 1333 O O . GLY A 1 172 ? 4.119 8.304 -24.531 1.00 92.69 172 GLY A O 1
ATOM 1334 N N . PHE A 1 173 ? 1.868 8.262 -24.470 1.00 93.25 173 PHE A N 1
ATOM 1335 C CA . PHE A 1 173 ? 1.670 9.667 -24.825 1.00 93.25 173 PHE A CA 1
ATOM 1336 C C . PHE A 1 173 ? 0.834 10.376 -23.769 1.00 93.25 173 PHE A C 1
ATOM 1338 O O . PHE A 1 173 ? -0.118 9.805 -23.253 1.00 93.25 173 PHE A O 1
ATOM 1345 N N . PHE A 1 174 ? 1.177 11.626 -23.470 1.00 93.19 174 PHE A N 1
ATOM 1346 C CA . PHE A 1 174 ? 0.355 12.480 -22.620 1.00 93.19 174 PHE A CA 1
ATOM 1347 C C . PHE A 1 174 ? -0.656 13.246 -23.481 1.00 93.19 174 PHE A C 1
ATOM 1349 O O . PHE A 1 174 ? -0.268 13.844 -24.490 1.00 93.19 174 PHE A O 1
ATOM 1356 N N . THR A 1 175 ? -1.927 13.221 -23.086 1.00 85.31 175 THR A N 1
ATOM 1357 C CA . THR A 1 175 ? -3.073 13.786 -23.816 1.00 85.31 175 THR A CA 1
ATOM 1358 C C . THR A 1 175 ? -3.912 14.702 -22.944 1.00 85.31 175 THR A C 1
ATOM 1360 O O . THR A 1 175 ? -4.142 14.333 -21.770 1.00 85.31 175 THR A O 1
#